Protein AF-A0A965PAX0-F1 (afdb_monomer)

Nearest PDB structures (foldseek):
  8cyf-assembly1_B  TM=4.985E-01  e=3.167E+00  Mycobacterium tuberculosis
  1b9m-assembly1_B  TM=4.068E-01  e=9.743E+00  Escherichia coli
  1b9n-assembly1_B  TM=3.620E-01  e=8.599E+00  Escherichia coli
  7vf9-assembly1_F  TM=3.450E-01  e=8.599E+00  Pseudomonas aeruginosa PAO1
  8qti-assembly1_F  TM=3.474E-01  e=7.131E+00  Mycolicibacterium smegmatis MC2 155

pLDDT: mean 79.09, std 16.9, range [38.72, 96.12]

Sequence (96 aa):
MITRERLTELWFTDKTNAELAALVGCGKYKLWKLKRQYRLPDRPRGTPVEVDPDEATIAARCLEVQARWTPAERARRTVGGASRPVTVPICRLAVH

Mean predicted aligned error: 15.26 Å

Solvent-accessible surface area (backbone atoms only — not comparable to full-atom values): 6342 Å² total; per-residue (Å²): 133,88,53,68,66,64,49,55,68,57,60,78,48,96,63,51,69,66,56,50,13,58,77,69,72,47,52,62,70,56,46,54,50,49,37,64,75,67,64,56,77,85,67,82,80,79,62,74,74,76,71,74,71,52,72,67,57,49,51,52,54,51,50,58,56,57,71,70,50,50,73,70,54,46,55,70,66,41,88,86,46,83,73,73,80,79,83,70,82,79,76,77,82,77,86,130

Foldseek 3Di:
DQDLVVLQVVVQDPDDLCVSCVVSVHDSVVNVVSCVVSVPDDHDPPPPPPPPDPPVVVVVVVVVVVVPDDPVRCLVPPVPRDDDPPPDPPDDPDDD

Structure (mmCIF, N/CA/C/O backbone):
data_AF-A0A965PAX0-F1
#
_entry.id   AF-A0A965PAX0-F1
#
loop_
_atom_site.group_PDB
_atom_site.id
_atom_site.type_symbol
_atom_site.label_atom_id
_atom_site.label_alt_id
_atom_site.label_comp_id
_atom_site.label_asym_id
_atom_site.label_entity_id
_atom_site.label_seq_id
_atom_site.pdbx_PDB_ins_code
_atom_site.Cartn_x
_atom_site.Cartn_y
_atom_site.Cartn_z
_atom_site.occupancy
_atom_site.B_iso_or_equiv
_atom_site.auth_seq_id
_atom_site.auth_comp_id
_atom_site.auth_asym_id
_atom_site.auth_atom_id
_atom_site.pdbx_PDB_model_num
ATOM 1 N N . MET A 1 1 ? -10.988 14.392 18.532 1.00 75.75 1 MET A N 1
ATOM 2 C CA . MET A 1 1 ? -10.268 13.219 19.085 1.00 75.75 1 MET A CA 1
ATOM 3 C C . MET A 1 1 ? -10.833 11.975 18.414 1.00 75.75 1 MET A C 1
ATOM 5 O O . MET A 1 1 ? -12.045 11.906 18.278 1.00 75.75 1 MET A O 1
ATOM 9 N N . ILE A 1 2 ? -9.997 11.059 17.915 1.00 87.12 2 ILE A N 1
ATOM 10 C CA . ILE A 1 2 ? -10.480 9.835 17.246 1.00 87.12 2 ILE A CA 1
ATOM 11 C C . ILE A 1 2 ? -10.829 8.821 18.335 1.00 87.12 2 ILE A C 1
ATOM 13 O O . ILE A 1 2 ? -9.995 8.575 19.203 1.00 87.12 2 ILE A O 1
ATOM 17 N N . THR A 1 3 ? -12.046 8.280 18.310 1.00 91.94 3 THR A N 1
ATOM 18 C CA . THR A 1 3 ? -12.530 7.312 19.303 1.00 91.94 3 THR A CA 1
ATOM 19 C C . THR A 1 3 ? -12.390 5.879 18.796 1.00 91.94 3 THR A C 1
ATOM 21 O O . THR A 1 3 ? -12.315 5.629 17.586 1.00 91.94 3 THR A O 1
ATOM 24 N N . ARG A 1 4 ? -12.349 4.919 19.725 1.00 92.75 4 ARG A N 1
ATOM 25 C CA . ARG A 1 4 ? -12.264 3.492 19.394 1.00 92.75 4 ARG A CA 1
ATOM 26 C C . ARG A 1 4 ? -13.525 3.025 18.676 1.00 92.75 4 ARG A C 1
ATOM 28 O O . ARG A 1 4 ? -13.428 2.274 17.709 1.00 92.75 4 ARG A O 1
ATOM 35 N N . GLU A 1 5 ? -14.683 3.485 19.127 1.00 92.56 5 GLU A N 1
ATOM 36 C CA . GLU A 1 5 ? -16.007 3.108 18.631 1.00 92.56 5 GLU A CA 1
ATOM 37 C C . GLU A 1 5 ? -16.138 3.483 17.156 1.00 92.56 5 GLU A C 1
ATOM 39 O O . GLU A 1 5 ? -16.420 2.626 16.320 1.00 92.56 5 GLU A O 1
ATOM 44 N N . ARG A 1 6 ? -15.803 4.736 16.820 1.00 90.81 6 ARG A N 1
ATOM 45 C CA . ARG A 1 6 ? -15.876 5.231 15.444 1.00 90.81 6 ARG A CA 1
ATOM 46 C C . ARG A 1 6 ? -14.912 4.501 14.518 1.00 90.81 6 ARG A C 1
ATOM 48 O O . ARG A 1 6 ? -15.259 4.206 13.377 1.00 90.81 6 ARG A O 1
ATOM 55 N N . LEU A 1 7 ? -13.698 4.211 14.990 1.00 93.00 7 LEU A N 1
ATOM 56 C CA . LEU A 1 7 ? -12.752 3.453 14.180 1.00 93.00 7 LEU A CA 1
ATOM 57 C C . LEU A 1 7 ? -13.234 2.014 13.969 1.00 93.00 7 LEU A C 1
ATOM 59 O O . LEU A 1 7 ? -13.113 1.520 12.859 1.00 93.00 7 LEU A O 1
ATOM 63 N N . THR A 1 8 ? -13.795 1.370 14.994 1.00 92.31 8 THR A N 1
ATOM 64 C CA . THR A 1 8 ? -14.280 -0.021 14.931 1.00 92.31 8 THR A CA 1
ATOM 65 C C . THR A 1 8 ? -15.438 -0.173 13.947 1.00 92.31 8 THR A C 1
ATOM 67 O O . THR A 1 8 ? -15.417 -1.094 13.136 1.00 92.31 8 THR A O 1
ATOM 70 N N . GLU A 1 9 ? -16.396 0.756 13.967 1.00 91.62 9 GLU A N 1
ATOM 71 C CA . GLU A 1 9 ? -17.520 0.803 13.021 1.00 91.62 9 GLU A CA 1
ATOM 72 C C . GLU A 1 9 ? -17.030 0.850 11.566 1.00 91.62 9 GLU A C 1
ATOM 74 O O . GLU A 1 9 ? -17.495 0.105 10.708 1.00 91.62 9 GLU A O 1
ATOM 79 N N . LEU A 1 10 ? -16.026 1.689 11.296 1.00 90.94 10 LEU A N 1
ATOM 80 C CA . LEU A 1 10 ? -15.450 1.827 9.962 1.00 90.94 10 LEU A CA 1
ATOM 81 C C . LEU A 1 10 ? -14.517 0.659 9.597 1.00 90.94 10 LEU A C 1
ATOM 83 O O . LEU A 1 10 ? -14.377 0.334 8.419 1.00 90.94 10 LEU A O 1
ATOM 87 N N . TRP A 1 11 ? -13.880 0.017 10.579 1.00 91.31 11 TRP A N 1
ATOM 88 C CA . TRP A 1 11 ? -12.823 -0.976 10.363 1.00 91.31 11 TRP A CA 1
ATOM 89 C C . TRP A 1 11 ? -13.295 -2.217 9.603 1.00 91.31 11 TRP A C 1
ATOM 91 O O . TRP A 1 11 ? -12.523 -2.792 8.842 1.00 91.31 11 TRP A O 1
ATOM 101 N N . PHE A 1 12 ? -14.552 -2.622 9.774 1.00 87.00 12 PHE A N 1
ATOM 102 C CA . PHE A 1 12 ? -15.116 -3.808 9.118 1.00 87.00 12 PHE A CA 1
ATOM 103 C C . PHE A 1 12 ? -15.858 -3.504 7.811 1.00 87.00 12 PHE A C 1
ATOM 105 O O . PHE A 1 12 ? -16.448 -4.399 7.218 1.00 87.00 12 PHE A O 1
ATOM 112 N N . THR A 1 13 ? -15.818 -2.258 7.338 1.00 88.25 13 THR A N 1
ATOM 113 C CA . THR A 1 13 ? -16.343 -1.901 6.010 1.00 88.25 13 THR A CA 1
ATOM 114 C C . THR A 1 13 ? -15.420 -2.407 4.899 1.00 88.25 13 THR A C 1
ATOM 116 O O . THR A 1 13 ? -14.288 -2.795 5.172 1.00 88.25 13 THR A O 1
ATOM 119 N N . ASP A 1 14 ? -15.850 -2.353 3.637 1.00 85.56 14 ASP A N 1
ATOM 120 C CA . ASP A 1 14 ? -15.031 -2.743 2.472 1.00 85.56 14 ASP A CA 1
ATOM 121 C C . ASP A 1 14 ? -14.104 -1.615 1.960 1.00 85.56 14 ASP A C 1
ATOM 123 O O . ASP A 1 14 ? -13.643 -1.586 0.825 1.00 85.56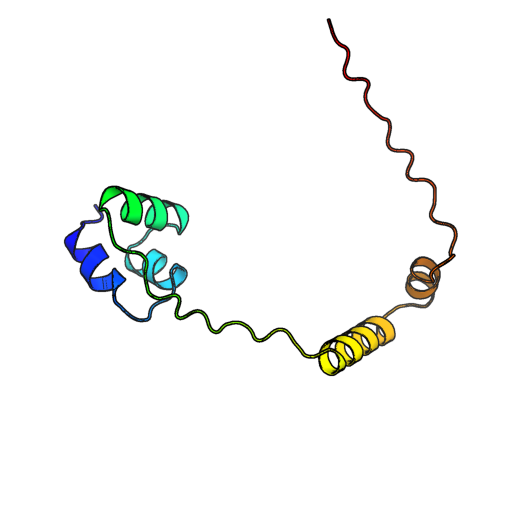 14 ASP A O 1
ATOM 127 N N . LYS A 1 15 ? -13.833 -0.611 2.798 1.00 87.19 15 LYS A N 1
ATOM 128 C CA . LYS A 1 15 ? -13.051 0.568 2.399 1.00 87.19 15 LYS A CA 1
ATOM 129 C C . LYS A 1 15 ? -11.562 0.290 2.418 1.00 87.19 15 LYS A C 1
ATOM 131 O O . LYS A 1 15 ? -11.057 -0.335 3.341 1.00 87.19 15 LYS A O 1
ATOM 136 N N . THR A 1 16 ? -10.793 0.821 1.491 1.00 88.25 16 THR A N 1
ATOM 137 C CA . THR A 1 16 ? -9.331 0.771 1.560 1.00 88.25 16 THR A CA 1
ATOM 138 C C . THR A 1 16 ? -8.797 1.527 2.786 1.00 88.25 16 THR A C 1
ATOM 140 O O . THR A 1 16 ? -9.436 2.425 3.339 1.00 88.25 16 THR A O 1
ATOM 143 N N . ASN A 1 17 ? -7.565 1.223 3.210 1.00 89.62 17 ASN A N 1
ATOM 144 C CA . ASN A 1 17 ? -6.915 1.965 4.300 1.00 89.62 17 ASN A CA 1
ATOM 145 C C . ASN A 1 17 ? -6.747 3.465 3.983 1.00 89.62 17 ASN A C 1
ATOM 147 O O . ASN A 1 17 ? -6.646 4.273 4.902 1.00 89.62 17 ASN A O 1
ATOM 151 N N . ALA A 1 18 ? -6.699 3.844 2.700 1.00 89.31 18 ALA A N 1
ATOM 152 C CA . ALA A 1 18 ? -6.646 5.243 2.279 1.00 89.31 18 ALA A CA 1
ATOM 153 C C . ALA A 1 18 ? -7.977 5.962 2.548 1.00 89.31 18 ALA A C 1
ATOM 155 O O . ALA A 1 18 ? -7.981 7.035 3.146 1.00 89.31 18 ALA A O 1
ATOM 156 N N . GLU A 1 19 ? -9.096 5.341 2.179 1.00 90.94 19 GLU A N 1
ATOM 157 C CA . GLU A 1 19 ? -10.438 5.882 2.414 1.00 90.94 19 GLU A CA 1
ATOM 158 C C . GLU A 1 19 ? -10.776 5.941 3.906 1.00 90.94 19 GLU A C 1
ATOM 160 O O . GLU A 1 19 ? -11.320 6.937 4.375 1.00 90.94 19 GLU A O 1
ATOM 165 N N . LEU A 1 20 ? -10.395 4.919 4.680 1.00 91.69 20 LEU A N 1
ATOM 166 C CA . LEU A 1 20 ? -10.551 4.940 6.138 1.00 91.69 20 LEU A CA 1
ATOM 167 C C . LEU A 1 20 ? -9.780 6.094 6.778 1.00 91.69 20 LEU A C 1
ATOM 169 O O . LEU A 1 20 ? -10.306 6.790 7.643 1.00 91.69 20 LEU A O 1
ATOM 173 N N . ALA A 1 21 ? -8.537 6.311 6.345 1.00 92.25 21 ALA A N 1
ATOM 174 C CA . ALA A 1 21 ? -7.706 7.398 6.845 1.00 92.25 21 ALA A CA 1
ATOM 175 C C . ALA A 1 21 ? -8.363 8.763 6.562 1.00 92.25 21 ALA A C 1
ATOM 177 O O . ALA A 1 21 ? -8.454 9.595 7.466 1.00 92.25 21 ALA A O 1
ATOM 178 N N . ALA A 1 22 ? -8.912 8.945 5.355 1.00 93.12 22 ALA A N 1
ATOM 179 C CA . ALA A 1 22 ? -9.652 10.145 4.971 1.00 93.12 22 ALA A CA 1
ATOM 180 C C . ALA A 1 22 ? -10.924 10.354 5.814 1.00 93.12 22 ALA A C 1
ATOM 182 O O . ALA A 1 22 ? -11.118 11.438 6.356 1.00 93.12 22 ALA A O 1
ATOM 183 N N . LEU A 1 23 ? -11.747 9.316 6.005 1.00 92.38 23 LEU A N 1
ATOM 184 C CA . LEU A 1 23 ? -12.995 9.393 6.784 1.00 92.38 23 LEU A CA 1
ATOM 185 C C . LEU A 1 23 ? -12.773 9.699 8.266 1.00 92.38 23 LEU A C 1
ATOM 187 O O . LEU A 1 23 ? -13.596 10.348 8.907 1.00 92.38 23 LEU A O 1
ATOM 191 N N . VAL A 1 24 ? -11.665 9.216 8.819 1.00 91.12 24 VAL A N 1
ATOM 192 C CA . VAL A 1 24 ? -11.277 9.449 10.214 1.00 91.12 24 VAL A CA 1
ATOM 193 C C . VAL A 1 24 ? -10.527 10.785 10.372 1.00 91.12 24 VAL A C 1
ATOM 195 O O . VAL A 1 24 ? -10.318 11.250 11.493 1.00 91.12 24 VAL A O 1
ATOM 198 N N . GLY A 1 25 ? -10.121 11.421 9.267 1.00 92.56 25 GLY A N 1
ATOM 199 C CA . GLY A 1 25 ? -9.361 12.671 9.274 1.00 92.56 25 GLY A CA 1
ATOM 200 C C . GLY A 1 25 ? -7.922 12.493 9.763 1.00 92.56 25 GLY A C 1
ATOM 201 O O . GLY A 1 25 ? -7.403 13.316 10.518 1.00 92.56 25 GLY A O 1
ATOM 202 N N . CYS A 1 26 ? -7.265 11.389 9.397 1.00 93.44 26 CYS A N 1
ATOM 203 C CA . CYS A 1 26 ? -5.880 11.119 9.779 1.00 93.44 26 CYS A CA 1
ATOM 204 C C . CYS A 1 26 ? -5.034 10.571 8.623 1.00 93.44 26 CYS A C 1
ATOM 206 O O . CYS A 1 26 ? -5.543 10.129 7.604 1.00 93.44 26 CYS A O 1
ATOM 208 N N . GLY A 1 27 ? -3.708 10.590 8.780 1.00 93.19 27 GLY A N 1
ATOM 209 C CA . GLY A 1 27 ? -2.803 9.946 7.826 1.00 93.19 27 GLY A CA 1
ATOM 210 C C . GLY A 1 27 ? -2.747 8.423 7.999 1.00 93.19 27 GLY A C 1
ATOM 211 O O . GLY A 1 27 ? -2.953 7.909 9.101 1.00 93.19 27 GLY A O 1
ATOM 212 N N . LYS A 1 28 ? -2.364 7.696 6.938 1.00 91.38 28 LYS A N 1
ATOM 213 C CA . LYS A 1 28 ? -2.249 6.218 6.925 1.00 91.38 28 LYS A CA 1
ATOM 214 C C . LYS A 1 28 ? -1.408 5.659 8.081 1.00 91.38 28 LYS A C 1
ATOM 216 O O . LYS A 1 28 ? -1.784 4.676 8.711 1.00 91.38 28 LYS A O 1
ATOM 221 N N . TYR A 1 29 ? -0.290 6.309 8.402 1.00 94.25 29 TYR A N 1
ATOM 222 C CA . TYR A 1 29 ? 0.562 5.891 9.519 1.00 94.25 29 TYR A CA 1
ATOM 223 C C . TYR A 1 29 ? -0.131 6.044 10.883 1.00 94.25 29 TYR A C 1
ATOM 225 O O . TYR A 1 29 ? -0.021 5.180 11.754 1.00 94.25 29 TYR A O 1
ATOM 233 N N . LYS A 1 30 ? -0.897 7.127 11.064 1.00 94.56 30 LYS A N 1
ATOM 234 C CA . LYS A 1 30 ? -1.679 7.358 12.285 1.00 94.56 30 LYS A CA 1
ATOM 235 C C . LYS A 1 30 ? -2.815 6.342 12.405 1.00 94.56 30 LYS A C 1
ATOM 237 O O . LYS A 1 30 ? -3.022 5.816 13.493 1.00 94.56 30 LYS A O 1
ATOM 242 N N . LEU A 1 31 ? -3.466 5.994 11.295 1.00 93.94 31 LEU A N 1
ATOM 243 C CA . LEU A 1 31 ? -4.451 4.912 11.237 1.00 93.94 31 LEU A CA 1
ATOM 244 C C . LEU A 1 31 ? -3.849 3.570 11.698 1.00 93.94 31 LEU A C 1
ATOM 246 O O . LEU A 1 31 ? -4.437 2.887 12.534 1.00 93.94 31 LEU A O 1
ATOM 250 N N . TRP A 1 32 ? -2.641 3.224 11.237 1.00 93.25 32 TRP A N 1
ATOM 251 C CA . TRP A 1 32 ? -1.933 2.015 11.682 1.00 93.25 32 TRP A CA 1
ATOM 252 C C . TRP A 1 32 ? -1.613 2.029 13.185 1.00 93.25 32 TRP A C 1
ATOM 254 O O . TRP A 1 32 ? -1.808 1.022 13.872 1.00 93.25 32 TRP A O 1
ATOM 264 N N . LYS A 1 33 ? -1.175 3.173 13.730 1.00 96.12 33 LYS A N 1
ATOM 265 C CA . LYS A 1 33 ? -0.966 3.325 15.181 1.00 96.12 33 LYS A CA 1
ATOM 266 C C . LYS A 1 33 ? -2.260 3.111 15.964 1.00 96.12 33 LYS A C 1
ATOM 268 O O . LYS A 1 33 ? -2.238 2.386 16.953 1.00 96.12 33 LYS A O 1
ATOM 273 N N . LEU A 1 34 ? -3.375 3.683 15.508 1.00 94.31 34 LEU A N 1
ATOM 274 C CA . LEU A 1 34 ? -4.681 3.535 16.156 1.00 94.31 34 LEU A CA 1
ATOM 275 C C . LEU A 1 34 ? -5.180 2.086 16.123 1.00 94.31 34 LEU A C 1
ATOM 277 O O . LEU A 1 34 ? -5.663 1.597 17.142 1.00 94.31 34 LEU A O 1
ATOM 281 N N . LYS A 1 35 ? -4.974 1.358 15.013 1.00 93.50 35 LYS A N 1
ATOM 282 C CA . LYS A 1 35 ? -5.236 -0.091 14.951 1.00 93.50 35 LYS A CA 1
ATOM 283 C C . LYS A 1 35 ? -4.507 -0.835 16.068 1.00 93.50 35 LYS A C 1
ATOM 285 O O . LYS A 1 35 ? -5.119 -1.632 16.776 1.00 93.50 35 LYS A O 1
ATOM 290 N N . ARG A 1 36 ? -3.207 -0.572 16.246 1.00 94.81 36 ARG A N 1
ATOM 291 C CA . ARG A 1 36 ? -2.405 -1.208 17.307 1.00 94.81 36 ARG A CA 1
ATOM 292 C C . ARG A 1 36 ? -2.854 -0.785 18.701 1.00 94.81 36 ARG A C 1
ATOM 294 O O . ARG A 1 36 ? -2.981 -1.638 19.572 1.00 94.81 36 ARG A O 1
ATOM 301 N N . GLN A 1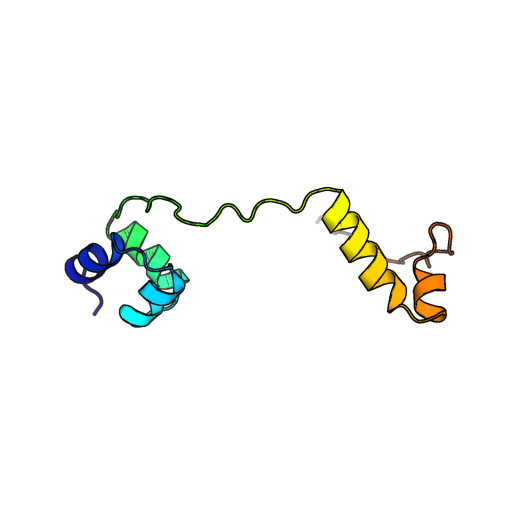 37 ? -3.114 0.504 18.897 1.00 95.44 37 GLN A N 1
ATOM 302 C CA . GLN A 1 37 ? -3.553 1.066 20.173 1.00 95.44 37 GLN A CA 1
ATOM 303 C C . GLN A 1 37 ? -4.881 0.455 20.637 1.00 95.44 37 GLN A C 1
ATOM 305 O O . GLN A 1 37 ? -5.006 0.082 21.799 1.00 95.44 37 GLN A O 1
ATOM 310 N N . TYR A 1 38 ? -5.849 0.302 19.732 1.00 95.19 38 TYR A N 1
ATOM 311 C CA . TYR A 1 38 ? -7.166 -0.264 20.039 1.00 95.19 38 TYR A CA 1
ATOM 312 C C . TYR A 1 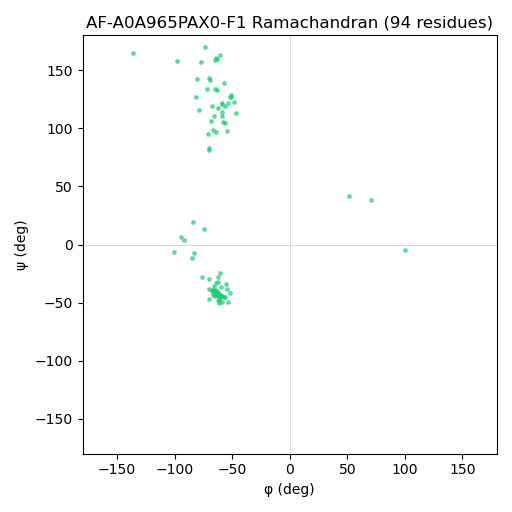38 ? -7.266 -1.777 19.834 1.00 95.19 38 TYR A C 1
ATOM 314 O O . TYR A 1 38 ? -8.348 -2.336 20.009 1.00 95.19 38 TYR A O 1
ATOM 322 N N . ARG A 1 39 ? -6.148 -2.433 19.489 1.00 94.56 39 ARG A N 1
ATOM 323 C CA . ARG A 1 39 ? -6.048 -3.881 19.250 1.00 94.56 39 ARG A CA 1
ATOM 324 C C . ARG A 1 39 ? -7.107 -4.397 18.268 1.00 94.56 39 ARG A C 1
ATOM 326 O O . ARG A 1 39 ? -7.699 -5.449 18.486 1.00 94.56 39 ARG A O 1
ATOM 333 N N . LEU A 1 40 ? -7.355 -3.644 17.195 1.00 90.88 40 LEU A N 1
ATOM 334 C CA . LEU A 1 40 ? -8.289 -4.077 16.157 1.00 90.88 40 LEU A CA 1
ATOM 335 C C . LEU A 1 40 ? -7.699 -5.271 15.386 1.00 90.88 40 LEU A C 1
ATOM 337 O O . LEU A 1 40 ? -6.487 -5.278 15.131 1.00 90.88 40 LEU A O 1
ATOM 341 N N . PRO A 1 41 ? -8.522 -6.268 15.012 1.00 89.69 41 PRO A N 1
ATOM 342 C CA . PRO A 1 41 ? -8.058 -7.423 14.253 1.00 89.69 41 PRO A CA 1
ATOM 343 C C . PRO A 1 41 ? -7.555 -7.007 12.869 1.00 89.69 41 PRO A C 1
ATOM 345 O O . PRO A 1 41 ? -7.875 -5.926 12.362 1.00 89.69 41 PRO A O 1
ATOM 348 N N . ASP A 1 42 ? -6.749 -7.866 12.248 1.00 87.19 42 ASP A N 1
ATOM 349 C CA . ASP A 1 42 ? -6.405 -7.676 10.844 1.00 87.19 42 ASP A CA 1
ATOM 350 C C . ASP A 1 42 ? -7.657 -7.821 9.983 1.00 87.19 42 ASP A C 1
ATOM 352 O O . ASP A 1 42 ? -8.466 -8.729 10.171 1.00 87.19 42 ASP A O 1
ATOM 356 N N . ARG A 1 43 ? -7.833 -6.879 9.055 1.00 81.94 43 ARG A N 1
ATOM 357 C CA . ARG A 1 43 ? -8.930 -6.944 8.095 1.00 81.94 43 ARG A CA 1
ATOM 358 C C . ARG A 1 43 ? -8.642 -8.082 7.118 1.00 81.94 43 ARG A C 1
ATOM 360 O O . ARG A 1 43 ? -7.470 -8.259 6.760 1.00 81.94 43 ARG A O 1
ATOM 367 N N . PRO A 1 44 ? -9.666 -8.829 6.668 1.00 71.62 44 PRO A N 1
ATOM 368 C CA . PRO A 1 44 ? -9.483 -9.746 5.555 1.00 71.62 44 PRO A CA 1
ATOM 369 C C . PRO A 1 44 ? -8.850 -8.953 4.411 1.00 71.62 44 PRO A C 1
ATOM 371 O O . PRO A 1 44 ? -9.299 -7.850 4.088 1.00 71.62 44 PRO A O 1
ATOM 374 N N . ARG A 1 45 ? -7.734 -9.455 3.873 1.00 65.50 45 ARG A N 1
ATOM 375 C CA . ARG A 1 45 ? -7.038 -8.804 2.763 1.00 65.50 45 ARG A CA 1
ATOM 376 C C . ARG A 1 45 ? -7.909 -8.960 1.520 1.00 65.50 45 ARG A C 1
ATOM 378 O O . ARG A 1 45 ? -7.694 -9.863 0.731 1.00 65.50 45 ARG A O 1
ATOM 385 N N . GLY A 1 46 ? -8.893 -8.077 1.370 1.00 55.66 46 GLY A N 1
ATOM 386 C CA . GLY A 1 46 ? -9.689 -7.916 0.155 1.00 55.66 46 GLY A CA 1
ATOM 387 C C . GLY A 1 46 ? -8.920 -7.206 -0.957 1.00 55.66 46 GLY A C 1
ATOM 388 O O . GLY A 1 46 ? -9.524 -6.761 -1.923 1.00 55.66 46 GLY A O 1
ATOM 389 N N . THR A 1 47 ? -7.593 -7.055 -0.832 1.00 53.31 47 THR A N 1
ATOM 390 C CA . THR A 1 47 ? -6.767 -6.725 -1.992 1.00 53.31 47 THR A CA 1
ATOM 391 C C . THR A 1 47 ? -7.079 -7.765 -3.057 1.00 53.31 47 THR A C 1
ATOM 393 O O . THR A 1 47 ? -6.866 -8.951 -2.780 1.00 53.31 47 THR A O 1
ATOM 396 N N . PRO A 1 48 ? -7.540 -7.355 -4.253 1.00 54.41 48 PRO A N 1
ATOM 397 C CA . PRO A 1 48 ? -7.359 -8.203 -5.411 1.00 54.41 48 PRO A CA 1
ATOM 398 C C . PRO A 1 48 ? -5.888 -8.590 -5.365 1.00 54.41 48 PRO A C 1
ATOM 400 O O . PRO A 1 48 ? -5.026 -7.713 -5.252 1.00 54.41 48 PRO A O 1
ATOM 403 N N . VAL A 1 49 ? -5.597 -9.887 -5.322 1.00 56.81 49 VAL A N 1
ATOM 404 C CA . VAL A 1 49 ? -4.261 -10.323 -5.700 1.00 56.81 49 VAL A CA 1
ATOM 405 C C . VAL A 1 49 ? -4.145 -9.795 -7.117 1.00 56.81 49 VAL A C 1
ATOM 407 O O . VAL A 1 49 ? -4.896 -10.234 -7.986 1.00 56.81 49 VAL A O 1
ATOM 410 N N . GLU A 1 50 ? -3.369 -8.728 -7.302 1.00 61.44 50 GLU A N 1
ATOM 411 C CA . GLU A 1 50 ? -3.026 -8.266 -8.634 1.00 61.44 50 GLU A CA 1
ATOM 412 C C . GLU A 1 50 ? -2.383 -9.488 -9.269 1.00 61.44 50 GLU A C 1
ATOM 414 O O . GLU A 1 50 ? -1.335 -9.942 -8.816 1.00 61.44 50 GLU A O 1
ATOM 419 N N . VAL A 1 51 ? -3.139 -10.146 -10.151 1.00 73.31 51 VAL A N 1
ATOM 420 C CA . VAL A 1 51 ? -2.702 -11.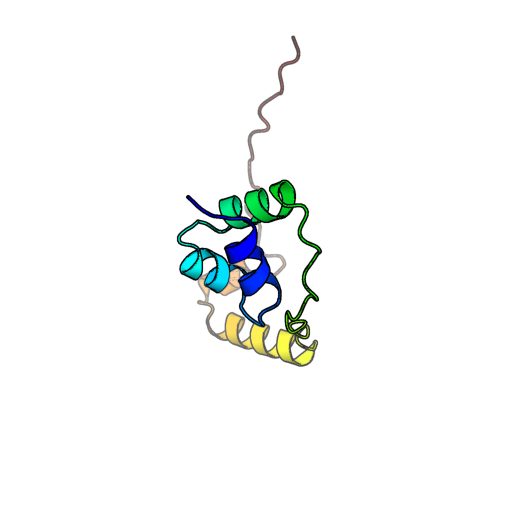394 -10.756 1.00 73.31 51 VAL A CA 1
ATOM 421 C C . VAL A 1 51 ? -1.460 -11.014 -11.527 1.00 73.31 51 VAL A C 1
ATOM 423 O O . VAL A 1 51 ? -1.536 -10.152 -12.409 1.00 73.31 51 VAL A O 1
ATOM 426 N N . ASP A 1 52 ? -0.329 -11.597 -11.136 1.00 78.69 52 ASP A N 1
ATOM 427 C CA . ASP A 1 52 ? 0.918 -11.358 -11.837 1.00 78.69 52 ASP A CA 1
ATOM 428 C C . ASP A 1 52 ? 0.657 -11.592 -13.332 1.00 78.69 52 ASP A C 1
ATOM 430 O O . ASP A 1 52 ? 0.058 -12.613 -13.696 1.00 78.69 52 ASP A O 1
ATOM 434 N N . PRO A 1 53 ? 1.002 -10.625 -14.201 1.00 79.25 53 PRO A N 1
ATOM 435 C CA . PRO A 1 53 ? 0.789 -10.789 -15.626 1.00 79.25 53 PRO A CA 1
ATOM 436 C C . PRO A 1 53 ? 1.513 -12.051 -16.088 1.00 79.25 53 PRO A C 1
ATOM 438 O O . PRO A 1 53 ? 2.640 -12.317 -15.666 1.00 79.25 53 PRO A O 1
ATOM 441 N N . ASP A 1 54 ? 0.868 -12.819 -16.961 1.00 87.56 54 ASP A N 1
ATOM 442 C CA . ASP A 1 54 ? 1.507 -13.985 -17.557 1.00 87.56 54 ASP A CA 1
ATOM 443 C C . ASP A 1 54 ? 2.758 -13.584 -18.362 1.00 87.56 54 ASP A C 1
ATOM 445 O O . ASP A 1 54 ? 2.972 -12.420 -18.727 1.00 87.56 54 ASP A O 1
ATOM 449 N N . GLU A 1 55 ? 3.613 -14.566 -18.648 1.00 87.81 55 GLU A N 1
ATOM 450 C CA . GLU A 1 55 ? 4.860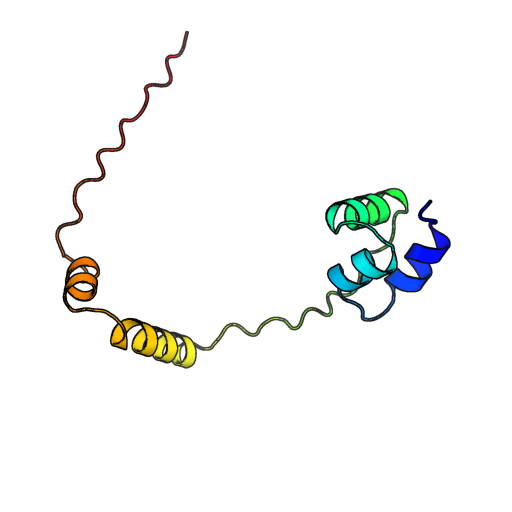 -14.334 -19.382 1.00 87.81 55 GLU A CA 1
ATOM 451 C C . GLU A 1 55 ? 4.615 -13.657 -20.740 1.00 87.81 55 GLU A C 1
ATOM 453 O O . GLU A 1 55 ? 5.401 -12.807 -21.163 1.00 87.81 55 GLU A O 1
ATOM 458 N N . ALA A 1 56 ? 3.493 -13.972 -21.395 1.00 87.69 56 ALA A N 1
ATOM 459 C CA . ALA A 1 56 ? 3.099 -13.374 -22.666 1.00 87.69 56 ALA A CA 1
ATOM 460 C C . ALA A 1 56 ? 2.803 -11.870 -22.529 1.00 87.69 56 ALA A C 1
ATOM 462 O O . ALA A 1 56 ? 3.275 -11.061 -23.332 1.00 87.69 56 ALA A O 1
ATOM 463 N N . THR A 1 57 ? 2.077 -11.475 -21.485 1.00 84.88 57 THR A N 1
ATOM 464 C CA . THR A 1 57 ? 1.764 -10.078 -21.170 1.00 84.88 57 THR A CA 1
ATOM 465 C C . THR A 1 57 ? 3.024 -9.310 -20.799 1.00 84.88 57 THR A C 1
ATOM 467 O O . THR A 1 57 ? 3.203 -8.167 -21.228 1.00 84.88 57 THR A O 1
ATOM 470 N N . ILE A 1 58 ? 3.926 -9.930 -20.036 1.00 88.19 58 ILE A N 1
ATOM 471 C CA . ILE A 1 58 ? 5.226 -9.337 -19.710 1.00 88.19 58 ILE A CA 1
ATOM 472 C C . ILE A 1 58 ? 6.029 -9.107 -20.995 1.00 88.19 58 ILE A C 1
ATOM 474 O O . ILE A 1 58 ? 6.494 -7.990 -21.223 1.00 88.19 58 ILE A O 1
ATOM 478 N N . ALA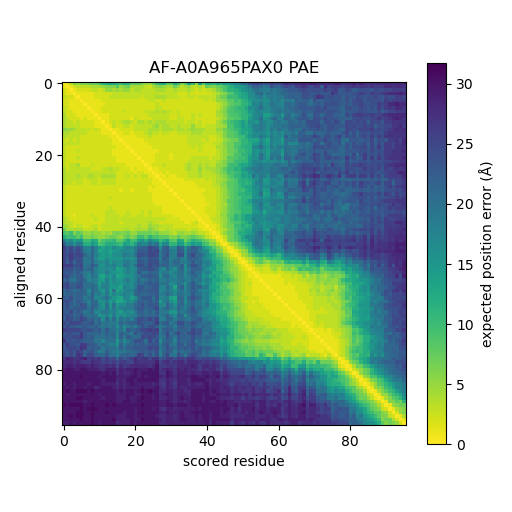 A 1 59 ? 6.133 -10.111 -21.869 1.00 89.19 59 ALA A N 1
ATOM 479 C CA . ALA A 1 59 ? 6.857 -10.003 -23.133 1.00 89.19 59 ALA A CA 1
ATOM 480 C C . ALA A 1 59 ? 6.284 -8.899 -24.038 1.00 89.19 59 ALA A C 1
ATOM 482 O O . ALA A 1 59 ? 7.040 -8.078 -24.561 1.00 89.19 59 ALA A O 1
ATOM 483 N N . ALA A 1 60 ? 4.956 -8.818 -24.165 1.00 89.69 60 ALA A N 1
ATOM 484 C CA . ALA A 1 60 ? 4.286 -7.779 -24.944 1.00 89.69 60 ALA A CA 1
ATOM 485 C C . ALA A 1 60 ? 4.584 -6.369 -24.403 1.00 89.69 60 ALA A C 1
ATOM 487 O O . ALA A 1 60 ? 4.966 -5.479 -25.167 1.00 89.69 60 ALA A O 1
ATOM 488 N N . ARG A 1 61 ? 4.500 -6.175 -23.079 1.00 90.19 61 ARG A N 1
ATOM 489 C CA . ARG A 1 61 ? 4.848 -4.902 -22.422 1.00 90.19 61 ARG A CA 1
ATOM 490 C C . ARG A 1 61 ? 6.321 -4.548 -22.616 1.00 90.19 61 ARG A C 1
ATOM 492 O O . ARG A 1 61 ? 6.651 -3.392 -22.874 1.00 90.19 61 ARG A O 1
ATOM 499 N N . CYS A 1 62 ? 7.218 -5.529 -22.526 1.00 88.38 62 CYS A N 1
ATOM 500 C CA . CYS A 1 62 ? 8.640 -5.323 -22.784 1.00 88.38 62 CYS A CA 1
ATOM 501 C C . CYS A 1 62 ? 8.894 -4.855 -24.223 1.00 88.38 62 CYS A C 1
ATOM 503 O O . CYS A 1 62 ? 9.659 -3.910 -24.418 1.00 88.38 62 CYS A O 1
ATOM 505 N N . LEU A 1 63 ? 8.237 -5.460 -25.216 1.00 89.25 63 LEU A N 1
ATOM 506 C CA . LEU A 1 63 ? 8.350 -5.052 -26.619 1.00 89.25 63 LEU A CA 1
ATOM 507 C C . LEU A 1 63 ? 7.813 -3.636 -26.852 1.00 89.25 63 LEU A C 1
ATOM 509 O O . LEU A 1 63 ? 8.466 -2.843 -27.530 1.00 89.25 63 LEU A O 1
ATOM 513 N N . GLU A 1 64 ? 6.677 -3.284 -26.248 1.00 89.94 64 GLU A N 1
ATOM 514 C CA . GLU A 1 64 ? 6.117 -1.930 -26.328 1.00 89.94 64 GLU A CA 1
ATOM 515 C C . GLU A 1 64 ? 7.096 -0.881 -25.779 1.00 89.94 64 GLU A C 1
ATOM 517 O O . GLU A 1 64 ? 7.334 0.158 -26.401 1.00 89.94 64 GLU A O 1
ATOM 522 N N . VAL A 1 65 ? 7.722 -1.166 -24.634 1.00 87.81 65 VAL A N 1
ATOM 523 C CA . VAL A 1 65 ? 8.740 -0.292 -24.039 1.00 87.81 65 VAL A CA 1
ATOM 524 C C . VAL A 1 65 ? 9.961 -0.169 -24.952 1.00 87.81 65 VAL A C 1
ATOM 526 O O . VAL A 1 65 ? 10.456 0.939 -25.159 1.00 87.81 65 VAL A O 1
ATOM 529 N N . GLN A 1 66 ? 10.434 -1.276 -25.528 1.00 86.12 66 GLN A N 1
ATOM 530 C CA . GLN A 1 66 ? 11.585 -1.287 -26.438 1.00 86.12 66 GLN A CA 1
ATOM 531 C C . GLN A 1 66 ? 11.320 -0.530 -27.744 1.00 86.12 66 GLN A C 1
ATOM 533 O O . GLN A 1 66 ? 12.219 0.140 -28.261 1.00 86.12 66 GLN A O 1
ATOM 538 N N . ALA A 1 67 ? 10.092 -0.587 -28.264 1.00 88.19 67 ALA A N 1
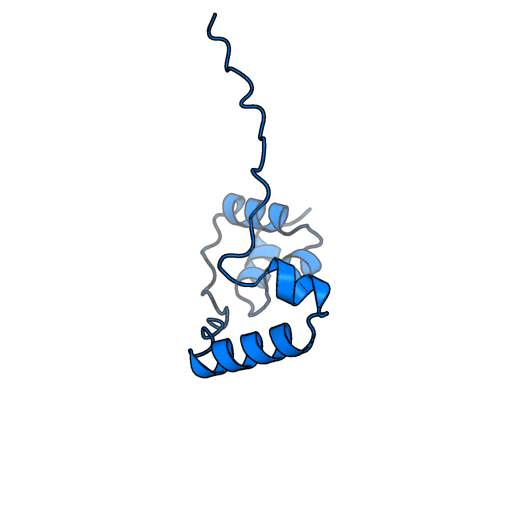ATOM 539 C CA . ALA A 1 67 ? 9.689 0.135 -29.468 1.00 88.19 67 ALA A CA 1
ATOM 540 C C . ALA A 1 67 ? 9.797 1.660 -29.299 1.00 88.19 67 ALA A C 1
ATOM 542 O O . ALA A 1 67 ? 10.061 2.371 -30.267 1.00 88.19 67 ALA A O 1
ATOM 543 N N . ARG A 1 68 ? 9.656 2.162 -28.066 1.00 88.88 68 ARG A N 1
ATOM 544 C CA . ARG A 1 68 ? 9.781 3.591 -27.734 1.00 88.88 68 ARG A CA 1
ATOM 545 C C . ARG A 1 68 ? 11.221 4.061 -27.538 1.00 88.88 68 ARG A C 1
ATOM 547 O O . ARG A 1 68 ? 11.440 5.256 -27.367 1.00 88.88 68 ARG A O 1
ATOM 554 N N . TRP A 1 69 ? 12.206 3.162 -27.538 1.00 86.81 69 TRP A N 1
ATOM 555 C CA . TRP A 1 69 ? 13.598 3.555 -27.330 1.00 86.81 69 TRP A CA 1
ATOM 556 C C . TRP A 1 69 ? 14.165 4.293 -28.533 1.00 86.81 69 TRP A C 1
ATOM 558 O O . TRP A 1 69 ? 14.098 3.825 -29.674 1.00 86.81 69 TRP A O 1
ATOM 568 N N . THR A 1 70 ? 14.839 5.403 -28.248 1.00 88.44 70 THR A N 1
ATOM 569 C CA . THR A 1 70 ? 15.694 6.070 -29.228 1.00 88.44 70 THR A CA 1
ATOM 570 C C . THR A 1 70 ? 16.884 5.178 -29.613 1.00 88.44 70 THR A C 1
ATOM 572 O O . THR A 1 70 ? 17.293 4.305 -28.837 1.00 88.44 70 THR A O 1
ATOM 575 N N . PRO A 1 71 ? 17.519 5.405 -30.779 1.00 85.31 71 PRO A N 1
ATOM 576 C CA . PRO A 1 71 ? 18.726 4.672 -31.166 1.00 85.31 71 PRO A CA 1
ATOM 577 C C . PRO A 1 71 ? 19.847 4.741 -30.114 1.00 85.31 71 PRO A C 1
ATOM 579 O O . PRO A 1 71 ? 20.510 3.740 -29.847 1.00 85.31 71 PRO A O 1
ATOM 582 N N . ALA A 1 72 ? 20.018 5.898 -29.463 1.00 80.44 72 ALA A N 1
ATOM 583 C CA . ALA A 1 72 ? 21.011 6.088 -28.408 1.00 80.44 72 ALA A CA 1
ATOM 584 C C . ALA A 1 72 ? 20.698 5.268 -27.143 1.00 80.44 72 ALA A C 1
ATOM 586 O O . ALA A 1 72 ? 21.603 4.699 -26.534 1.00 80.44 72 ALA A O 1
ATOM 587 N N . GLU A 1 73 ? 19.431 5.180 -26.736 1.00 82.00 73 GLU A N 1
ATOM 588 C CA . GLU A 1 73 ? 19.015 4.358 -25.593 1.00 82.00 73 GLU A CA 1
ATOM 589 C C . GLU A 1 73 ? 19.112 2.867 -25.885 1.00 82.00 73 GLU A C 1
ATOM 591 O O . GLU A 1 73 ? 19.530 2.105 -25.014 1.00 82.00 73 GLU A O 1
ATOM 596 N N . ARG A 1 74 ? 18.775 2.464 -27.113 1.00 81.75 74 ARG A N 1
ATOM 597 C CA . ARG A 1 74 ? 18.941 1.088 -27.577 1.00 81.75 74 ARG A CA 1
ATOM 598 C C . ARG A 1 74 ? 20.405 0.673 -27.473 1.00 81.75 74 ARG A C 1
ATOM 600 O O . ARG A 1 74 ? 20.690 -0.319 -26.819 1.00 81.75 74 ARG A O 1
ATOM 607 N N . ALA A 1 75 ? 21.325 1.490 -27.993 1.00 77.50 75 ALA A N 1
ATOM 608 C CA . ALA A 1 75 ? 22.766 1.239 -27.921 1.00 77.50 75 ALA A CA 1
ATOM 609 C C . ALA A 1 75 ? 23.305 1.139 -26.481 1.00 77.50 75 ALA A C 1
ATOM 611 O O . ALA A 1 75 ? 24.181 0.321 -26.214 1.00 77.50 75 ALA A O 1
ATOM 612 N N . ARG A 1 76 ? 22.775 1.931 -25.536 1.00 74.06 76 ARG A N 1
ATOM 613 C CA . ARG A 1 76 ? 23.149 1.847 -24.108 1.00 74.06 76 ARG A CA 1
ATOM 614 C C . ARG A 1 76 ? 22.645 0.578 -23.418 1.00 74.06 76 ARG A C 1
ATOM 616 O O . ARG A 1 76 ? 23.246 0.163 -22.435 1.00 74.06 76 ARG A O 1
ATOM 623 N N . ARG A 1 77 ? 21.516 0.022 -23.868 1.00 73.50 77 ARG A N 1
ATOM 624 C CA . ARG A 1 77 ? 20.841 -1.126 -23.239 1.00 73.50 77 ARG A CA 1
ATOM 625 C C . ARG A 1 77 ? 21.111 -2.459 -23.934 1.00 73.50 77 ARG A C 1
ATOM 627 O O . ARG A 1 77 ? 20.704 -3.491 -23.409 1.00 73.50 77 ARG A O 1
ATOM 634 N N . THR A 1 78 ? 21.797 -2.461 -25.077 1.00 77.19 78 THR A N 1
ATOM 635 C CA . THR A 1 78 ? 22.281 -3.690 -25.709 1.00 77.19 78 THR A CA 1
ATOM 636 C C . THR A 1 78 ? 23.203 -4.429 -24.739 1.00 77.19 78 THR A C 1
ATOM 638 O O . THR A 1 78 ? 24.216 -3.885 -24.293 1.00 77.19 78 THR A O 1
ATOM 641 N N . VAL A 1 79 ? 22.856 -5.673 -24.405 1.00 56.34 79 VAL A N 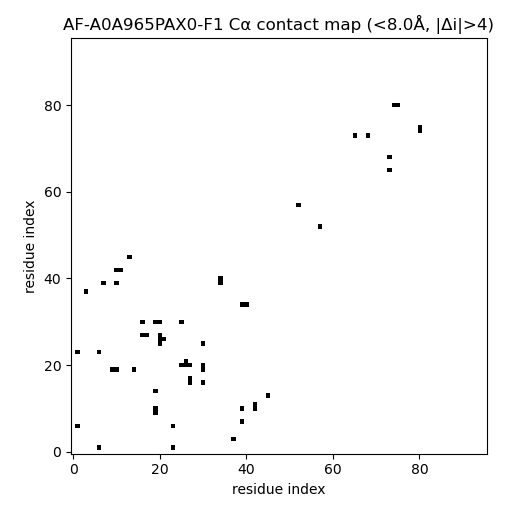1
ATOM 642 C CA . VAL A 1 79 ? 23.684 -6.548 -23.566 1.00 56.34 79 VAL A CA 1
ATOM 643 C C . VAL A 1 79 ? 25.045 -6.725 -24.251 1.00 56.34 79 VAL A C 1
ATOM 645 O O . VAL A 1 79 ? 25.103 -7.148 -25.401 1.00 56.34 79 VAL A O 1
ATOM 648 N N . GLY A 1 80 ? 26.129 -6.338 -23.569 1.00 57.38 80 GLY A N 1
ATOM 649 C CA . GLY A 1 80 ? 27.493 -6.322 -24.122 1.00 57.38 80 GLY A CA 1
ATOM 650 C C . GLY A 1 80 ? 27.998 -4.948 -24.588 1.00 57.38 80 GLY A C 1
ATOM 651 O O . GLY A 1 80 ? 29.173 -4.820 -24.928 1.00 57.38 80 GLY A O 1
ATOM 652 N N . GLY A 1 81 ? 27.166 -3.901 -24.561 1.00 54.78 81 GLY A N 1
ATOM 653 C CA . GLY A 1 81 ? 27.648 -2.524 -24.662 1.00 54.78 81 GLY A CA 1
ATOM 654 C C . GLY A 1 81 ? 28.534 -2.200 -23.460 1.00 54.78 81 GLY A C 1
ATOM 655 O O . GLY A 1 81 ? 28.170 -2.526 -22.332 1.00 54.78 81 GLY A O 1
ATOM 656 N N . ALA A 1 82 ? 29.706 -1.604 -23.693 1.00 52.91 82 ALA A N 1
ATOM 657 C CA . ALA A 1 82 ? 30.678 -1.301 -22.647 1.00 52.91 82 ALA A CA 1
ATOM 658 C C . ALA A 1 82 ? 30.038 -0.468 -21.520 1.00 52.91 82 ALA A C 1
ATOM 660 O O . ALA A 1 82 ? 29.907 0.755 -21.622 1.00 52.91 82 ALA A O 1
ATOM 661 N N . SER A 1 83 ? 29.634 -1.132 -20.436 1.00 55.47 83 SER A N 1
ATOM 662 C CA . SER A 1 83 ? 29.261 -0.472 -19.194 1.00 55.47 83 SER A CA 1
ATOM 663 C C . SER A 1 83 ? 30.475 0.323 -18.743 1.00 55.47 83 SER A C 1
ATOM 665 O O . SER A 1 83 ? 31.518 -0.255 -18.438 1.00 55.47 83 SER A O 1
ATOM 667 N N . ARG A 1 84 ? 30.366 1.657 -18.735 1.00 59.91 84 ARG A N 1
ATOM 668 C CA . ARG A 1 84 ? 31.384 2.500 -18.102 1.00 59.91 84 ARG A CA 1
ATOM 669 C C . ARG A 1 84 ? 31.609 1.953 -16.689 1.00 59.91 84 ARG A C 1
ATOM 671 O O . ARG A 1 84 ? 30.612 1.755 -15.989 1.00 59.91 84 ARG A O 1
ATOM 678 N N . PRO A 1 85 ? 32.859 1.689 -16.271 1.00 51.19 85 PRO A N 1
ATOM 679 C CA . PRO A 1 85 ? 33.114 1.262 -14.908 1.00 51.19 85 PRO A CA 1
ATOM 680 C C . PRO A 1 85 ? 32.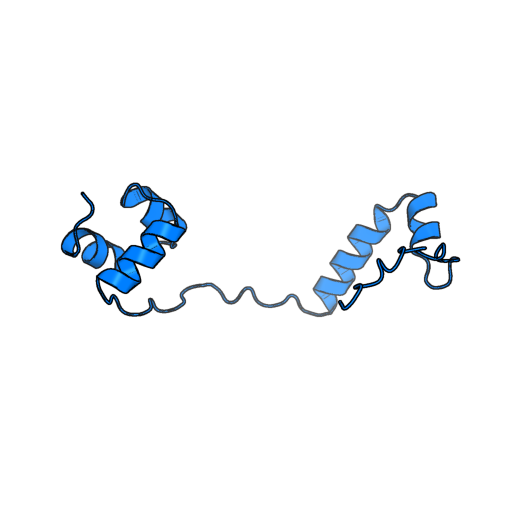536 2.328 -13.982 1.00 51.19 85 PRO A C 1
ATOM 682 O O . PRO A 1 85 ? 32.893 3.504 -14.061 1.00 51.19 85 PRO A O 1
ATOM 685 N N . VAL A 1 86 ? 31.573 1.926 -13.156 1.00 51.38 86 VAL A N 1
ATOM 686 C CA . VAL A 1 86 ? 31.069 2.777 -12.088 1.00 51.38 86 VAL A CA 1
ATOM 687 C C . VAL A 1 86 ? 32.192 2.837 -11.064 1.00 51.38 86 VAL A C 1
ATOM 689 O O . VAL A 1 86 ? 32.344 1.940 -10.239 1.00 51.38 86 VAL A O 1
ATOM 692 N N . THR A 1 87 ? 33.024 3.870 -11.148 1.00 48.94 87 THR A N 1
ATOM 693 C CA . THR A 1 87 ? 34.006 4.186 -10.113 1.00 48.94 87 THR A CA 1
ATOM 694 C C . THR A 1 87 ? 33.235 4.692 -8.898 1.00 48.94 87 THR A C 1
ATOM 696 O O . THR A 1 87 ? 33.065 5.893 -8.715 1.00 48.94 87 THR A O 1
ATOM 699 N N . VAL A 1 88 ? 32.688 3.783 -8.091 1.00 48.12 88 VAL A N 1
ATOM 700 C CA . VAL A 1 88 ? 32.184 4.146 -6.766 1.00 48.12 88 VAL A CA 1
ATOM 701 C C . VAL A 1 88 ? 33.415 4.254 -5.864 1.00 48.12 88 VAL A C 1
ATOM 703 O O . VAL A 1 88 ? 34.097 3.243 -5.675 1.00 48.12 88 VAL A O 1
ATOM 706 N N . PRO A 1 89 ? 33.762 5.431 -5.318 1.00 48.94 89 PRO A N 1
ATOM 707 C CA . PRO A 1 89 ? 34.774 5.492 -4.280 1.00 48.94 89 PRO A CA 1
ATOM 708 C C . PRO A 1 89 ? 34.217 4.758 -3.059 1.00 48.94 89 PRO A C 1
ATOM 710 O O . PRO A 1 89 ? 33.261 5.205 -2.426 1.00 48.94 89 PRO A O 1
ATOM 713 N N . ILE A 1 90 ? 34.791 3.597 -2.745 1.00 53.88 90 ILE A N 1
ATOM 714 C CA . ILE A 1 90 ? 34.558 2.923 -1.471 1.00 53.88 90 ILE A CA 1
ATOM 715 C C . ILE A 1 90 ? 35.173 3.834 -0.408 1.00 53.88 90 ILE A C 1
ATOM 717 O O . ILE A 1 90 ? 36.389 3.845 -0.213 1.00 53.88 90 ILE A O 1
ATOM 721 N N . CYS A 1 91 ? 34.343 4.639 0.254 1.00 41.62 91 CYS A N 1
ATOM 722 C CA . CYS A 1 91 ? 34.752 5.312 1.476 1.00 41.62 91 CYS A CA 1
ATOM 723 C C . CYS A 1 91 ? 35.159 4.229 2.479 1.00 41.62 91 CYS A C 1
ATOM 725 O O . CYS A 1 91 ? 34.330 3.450 2.948 1.00 41.62 91 CYS A O 1
ATOM 727 N N . ARG A 1 92 ? 36.464 4.168 2.759 1.00 46.06 92 ARG A N 1
ATOM 728 C CA . ARG A 1 92 ? 37.069 3.415 3.858 1.00 46.06 92 ARG A CA 1
ATOM 729 C C . ARG A 1 92 ? 36.267 3.708 5.130 1.00 46.06 92 ARG A C 1
ATOM 731 O O . ARG A 1 92 ? 36.300 4.832 5.623 1.00 46.06 92 ARG A O 1
ATOM 738 N N . LEU A 1 93 ? 35.572 2.707 5.664 1.00 45.53 93 LEU A N 1
ATOM 739 C CA . LEU A 1 93 ? 35.189 2.703 7.073 1.00 45.53 93 LEU A CA 1
ATOM 740 C C . LEU A 1 93 ? 36.498 2.641 7.865 1.00 45.53 93 LEU A C 1
ATOM 742 O O . LEU A 1 93 ? 37.110 1.581 7.986 1.00 45.53 93 LEU A O 1
ATOM 746 N N . ALA A 1 94 ? 36.975 3.802 8.309 1.00 42.53 94 ALA A N 1
ATOM 747 C CA . ALA A 1 94 ? 38.047 3.878 9.280 1.00 42.53 94 ALA A CA 1
ATOM 748 C C . ALA A 1 94 ? 37.494 3.352 10.607 1.00 42.53 94 ALA A C 1
ATOM 750 O O . ALA A 1 94 ? 36.665 3.986 11.255 1.00 42.53 94 ALA A O 1
ATOM 751 N N . VAL A 1 95 ? 37.925 2.146 10.959 1.00 41.31 95 VAL A N 1
ATOM 752 C CA . VAL A 1 95 ? 37.986 1.698 12.344 1.00 41.31 95 VAL A CA 1
ATOM 753 C C . VAL A 1 95 ? 39.073 2.541 13.007 1.00 41.31 95 VAL A C 1
ATOM 755 O O . VAL A 1 95 ? 40.197 2.526 12.507 1.00 41.31 95 VAL A O 1
ATOM 758 N N . HIS A 1 96 ? 38.705 3.318 14.029 1.00 38.72 96 HIS A N 1
ATOM 759 C CA . HIS A 1 96 ? 39.400 3.539 15.310 1.00 38.72 96 HIS A CA 1
ATOM 760 C C . HIS A 1 96 ? 38.848 4.781 16.015 1.00 38.72 96 HIS A C 1
ATOM 762 O O . HIS A 1 96 ? 38.909 5.881 15.426 1.00 38.72 96 HIS A O 1
#

Secondary structure (DSSP, 8-state):
---HHHHHHHHTSS--HHHHHHHHTS-HHHHHHHHHHTTPPPPP------PPPPHHHHHHHHHHHHHT--HHHHHHHSTTS---------------

Radius of gyration: 24.46 Å; Cα contacts (8 Å, |Δi|>4): 29; chains: 1; bounding box: 57×28×51 Å